Protein AF-A0AAD1PYG8-F1 (afdb_monomer_lite)

Foldseek 3Di:
DEAEDALVQVVCLVVVHPCVVVSVCQVPDPVYDYDYDPVSVVVVVVPD

Organism: Planktothrix agardhii (NCBI:txid1160)

Structure (mmCIF, N/CA/C/O backbone):
data_AF-A0AAD1PYG8-F1
#
_entry.id   AF-A0AAD1PYG8-F1
#
loop_
_atom_site.group_PDB
_atom_site.id
_atom_site.type_symbol
_atom_site.label_atom_id
_atom_site.label_alt_id
_atom_site.label_comp_id
_atom_site.label_asym_id
_atom_site.label_entity_id
_atom_site.label_seq_id
_atom_site.pdbx_PDB_ins_code
_atom_site.Cartn_x
_atom_site.Cartn_y
_atom_site.Cartn_z
_atom_site.occupancy
_atom_site.B_iso_or_equiv
_atom_site.auth_seq_id
_atom_site.auth_comp_id
_atom_site.auth_asym_id
_atom_site.auth_atom_id
_atom_site.pdbx_PDB_model_num
ATOM 1 N N . MET A 1 1 ? -9.003 5.723 10.180 1.00 89.00 1 MET A N 1
ATOM 2 C CA . MET A 1 1 ? -7.822 6.593 9.935 1.00 89.00 1 MET A CA 1
ATOM 3 C C . MET A 1 1 ? -7.544 6.660 8.435 1.00 89.00 1 MET A C 1
ATOM 5 O O . MET A 1 1 ? -7.872 5.704 7.754 1.00 89.00 1 MET A O 1
ATOM 9 N N . LYS A 1 2 ? -6.996 7.754 7.888 1.00 92.50 2 LYS A N 1
ATOM 10 C CA . LYS A 1 2 ? -6.593 7.798 6.466 1.00 92.50 2 LYS A CA 1
ATOM 11 C C . LYS A 1 2 ? -5.105 7.498 6.343 1.00 92.50 2 LYS A C 1
ATOM 13 O O . LYS A 1 2 ? -4.318 8.134 7.039 1.00 92.50 2 LYS A O 1
ATOM 18 N N . VAL A 1 3 ? -4.747 6.565 5.468 1.00 94.94 3 VAL A N 1
ATOM 19 C CA . VAL A 1 3 ? -3.362 6.152 5.212 1.00 94.94 3 VAL A CA 1
ATOM 20 C C . VAL A 1 3 ? -3.062 6.393 3.739 1.00 94.94 3 VAL A C 1
ATOM 22 O O . VAL A 1 3 ? -3.844 5.993 2.879 1.00 94.94 3 VAL A O 1
ATOM 25 N N . ILE A 1 4 ? -1.960 7.082 3.449 1.00 94.81 4 ILE A N 1
ATOM 26 C CA . ILE A 1 4 ? -1.503 7.318 2.078 1.00 94.81 4 ILE A CA 1
ATOM 27 C C . ILE A 1 4 ? -0.344 6.363 1.809 1.00 94.81 4 ILE A C 1
ATOM 29 O O . ILE A 1 4 ? 0.685 6.452 2.474 1.00 94.81 4 ILE A O 1
ATOM 33 N N . LEU A 1 5 ? -0.528 5.463 0.848 1.00 94.38 5 LEU A N 1
ATOM 34 C CA . LEU A 1 5 ? 0.491 4.526 0.397 1.00 94.38 5 LEU A CA 1
ATOM 35 C C . LEU A 1 5 ? 1.370 5.200 -0.661 1.00 94.38 5 LEU A C 1
ATOM 37 O O . LEU A 1 5 ? 0.873 5.784 -1.635 1.00 94.38 5 LEU A O 1
ATOM 41 N N . ASP A 1 6 ? 2.683 5.137 -0.459 1.00 93.56 6 ASP A N 1
ATOM 42 C CA . ASP A 1 6 ? 3.651 5.514 -1.481 1.00 93.56 6 ASP A CA 1
ATOM 43 C C . ASP A 1 6 ? 3.945 4.337 -2.428 1.00 93.56 6 ASP A C 1
ATOM 45 O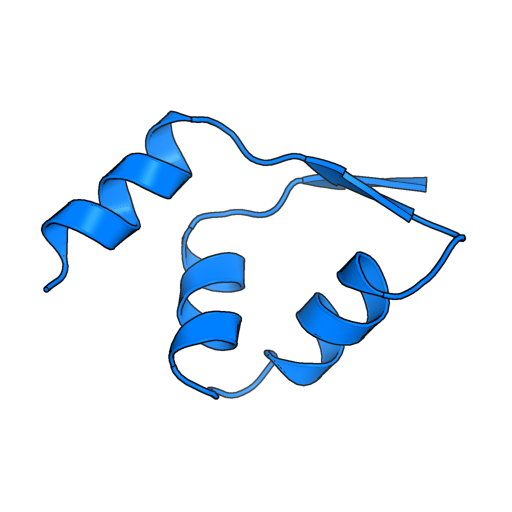 O . ASP A 1 6 ? 3.418 3.236 -2.258 1.00 93.56 6 ASP A O 1
ATOM 49 N N . ALA A 1 7 ? 4.750 4.574 -3.466 1.00 92.50 7 ALA A N 1
ATOM 50 C CA . ALA A 1 7 ? 5.099 3.517 -4.414 1.00 92.50 7 ALA A CA 1
ATOM 51 C C . ALA A 1 7 ? 5.863 2.367 -3.733 1.00 92.50 7 ALA A C 1
ATOM 53 O O . ALA A 1 7 ? 5.613 1.206 -4.038 1.00 92.50 7 ALA A O 1
ATOM 54 N N . CYS A 1 8 ? 6.753 2.667 -2.783 1.00 92.12 8 CYS A N 1
ATOM 55 C CA . CYS A 1 8 ? 7.555 1.660 -2.089 1.00 92.12 8 CYS A CA 1
ATOM 56 C C . CYS A 1 8 ? 6.701 0.729 -1.220 1.00 92.12 8 CYS A C 1
ATOM 58 O O . CYS A 1 8 ? 6.957 -0.469 -1.201 1.00 92.12 8 CYS A O 1
ATOM 60 N N . ALA A 1 9 ? 5.677 1.257 -0.545 1.00 93.81 9 ALA A N 1
ATOM 61 C CA . ALA A 1 9 ? 4.736 0.474 0.252 1.00 93.81 9 ALA A CA 1
ATOM 62 C C . ALA A 1 9 ? 3.929 -0.508 -0.611 1.00 93.81 9 ALA A C 1
ATOM 64 O O . ALA A 1 9 ? 3.633 -1.623 -0.193 1.00 93.81 9 ALA A O 1
ATOM 65 N N . VAL A 1 10 ? 3.579 -0.110 -1.834 1.00 92.12 10 VAL A N 1
ATOM 66 C CA . VAL A 1 10 ? 2.899 -1.007 -2.777 1.00 92.12 10 VAL A CA 1
ATOM 67 C C . VAL A 1 10 ? 3.870 -2.033 -3.359 1.00 92.12 10 VAL A C 1
ATOM 69 O O . VAL A 1 10 ? 3.548 -3.217 -3.404 1.00 92.12 10 VAL A O 1
ATOM 72 N N . ILE A 1 11 ? 5.084 -1.614 -3.726 1.00 92.25 11 ILE A N 1
ATOM 73 C CA . ILE A 1 11 ? 6.122 -2.515 -4.244 1.00 92.25 11 ILE A CA 1
ATOM 74 C C . ILE A 1 11 ? 6.482 -3.588 -3.215 1.00 92.25 11 ILE A C 1
ATOM 76 O O . ILE A 1 11 ? 6.567 -4.757 -3.588 1.00 92.25 11 ILE A O 1
ATOM 80 N N . CYS A 1 12 ? 6.672 -3.226 -1.941 1.00 93.56 12 CYS A N 1
ATOM 81 C CA . CYS A 1 12 ? 7.036 -4.214 -0.929 1.00 93.56 12 CYS A CA 1
ATOM 82 C C . CYS A 1 12 ? 5.918 -5.240 -0.717 1.00 93.56 12 CYS A C 1
ATOM 84 O O . CYS A 1 12 ? 6.219 -6.423 -0.601 1.00 93.56 12 CYS A O 1
ATOM 86 N N . LEU A 1 13 ? 4.648 -4.817 -0.766 1.00 93.69 13 LEU A N 1
ATOM 87 C CA . LEU A 1 13 ? 3.495 -5.715 -0.702 1.00 93.69 13 LEU A CA 1
ATOM 88 C C . LEU A 1 13 ? 3.463 -6.698 -1.881 1.00 93.69 13 LEU A C 1
ATOM 90 O O . LEU A 1 13 ? 3.262 -7.890 -1.681 1.00 93.69 13 LEU A O 1
ATOM 94 N N . ILE A 1 14 ? 3.669 -6.218 -3.109 1.00 91.31 14 ILE A N 1
ATOM 95 C CA . ILE A 1 14 ? 3.597 -7.057 -4.319 1.00 91.31 14 ILE A CA 1
ATOM 96 C C . ILE A 1 14 ? 4.763 -8.041 -4.397 1.00 91.31 14 ILE A C 1
ATOM 98 O O . ILE A 1 14 ? 4.590 -9.173 -4.845 1.00 91.31 14 ILE A O 1
ATOM 102 N N . LYS A 1 15 ? 5.956 -7.604 -3.984 1.00 91.69 15 LYS A N 1
ATOM 103 C CA . LYS A 1 15 ? 7.181 -8.409 -4.039 1.00 91.69 15 LYS A CA 1
ATOM 104 C C . LYS A 1 15 ? 7.393 -9.300 -2.814 1.00 91.69 15 LYS A C 1
ATOM 106 O O . LYS A 1 15 ? 8.400 -10.002 -2.781 1.00 91.69 15 LYS A O 1
ATOM 111 N N . ASP A 1 16 ? 6.471 -9.283 -1.850 1.00 92.81 16 ASP A N 1
ATOM 112 C CA . ASP A 1 16 ? 6.585 -10.003 -0.573 1.00 92.81 16 ASP A CA 1
ATOM 113 C C . ASP A 1 16 ? 7.904 -9.676 0.161 1.00 92.81 16 ASP A C 1
ATOM 115 O O . ASP A 1 16 ? 8.651 -10.540 0.624 1.00 92.81 16 ASP A O 1
ATOM 119 N N . GLU A 1 17 ? 8.242 -8.383 0.201 1.00 94.44 17 GLU A N 1
ATOM 120 C CA . GLU A 1 17 ? 9.435 -7.863 0.873 1.00 94.44 17 GLU A CA 1
ATOM 121 C C . GLU A 1 17 ? 9.137 -7.445 2.326 1.00 94.44 17 GLU A C 1
ATOM 123 O O . GLU A 1 17 ? 7.994 -7.380 2.781 1.00 94.44 17 GLU A O 1
ATOM 128 N N . ILE A 1 18 ? 10.190 -7.118 3.085 1.00 94.50 18 ILE A N 1
ATOM 129 C CA . ILE A 1 18 ? 10.071 -6.659 4.477 1.00 94.50 18 ILE A CA 1
ATOM 130 C C . ILE A 1 18 ? 9.119 -5.452 4.560 1.00 94.50 18 ILE A C 1
ATOM 132 O O . ILE A 1 18 ? 9.349 -4.425 3.922 1.00 94.50 18 ILE A O 1
ATOM 136 N N . GLY A 1 19 ? 8.088 -5.565 5.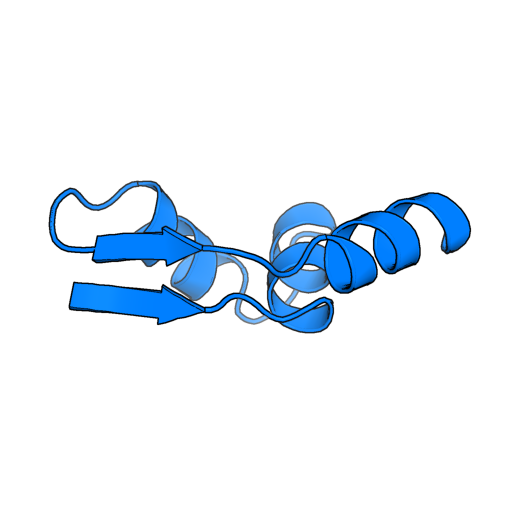402 1.00 92.69 19 GLY A N 1
ATOM 137 C CA . GLY A 1 19 ? 7.065 -4.537 5.603 1.00 92.69 19 GLY A CA 1
ATOM 138 C C . GLY A 1 19 ? 5.773 -4.759 4.810 1.00 92.69 19 GLY A C 1
ATOM 139 O O . GLY A 1 19 ? 4.822 -4.008 5.026 1.00 92.69 19 GLY A O 1
ATOM 140 N N . ALA A 1 20 ? 5.705 -5.780 3.946 1.00 95.75 20 ALA A N 1
ATOM 141 C CA . ALA A 1 20 ? 4.474 -6.191 3.264 1.00 95.75 20 ALA A CA 1
ATOM 142 C C . ALA A 1 20 ? 3.335 -6.503 4.251 1.00 95.75 20 ALA A C 1
ATOM 144 O O . ALA A 1 20 ? 2.199 -6.077 4.050 1.00 95.75 20 ALA A O 1
ATOM 145 N N . ASP A 1 21 ? 3.660 -7.160 5.365 1.00 96.25 21 ASP A N 1
ATOM 146 C CA . ASP A 1 21 ? 2.743 -7.529 6.445 1.00 96.25 21 ASP A CA 1
ATOM 147 C C . ASP A 1 21 ? 2.054 -6.314 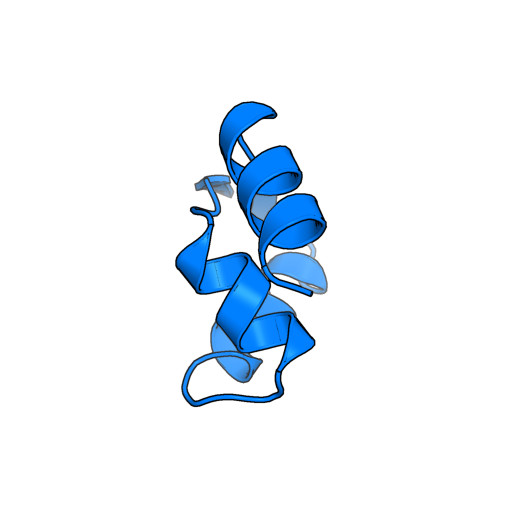7.083 1.00 96.25 21 ASP A C 1
ATOM 149 O O . ASP A 1 21 ? 0.863 -6.347 7.392 1.00 96.25 21 ASP A O 1
ATOM 153 N N . ILE A 1 22 ? 2.784 -5.208 7.241 1.00 94.44 22 ILE A N 1
ATOM 154 C CA . ILE A 1 22 ? 2.237 -3.958 7.776 1.00 94.44 22 ILE A CA 1
ATOM 155 C C . ILE A 1 22 ? 1.233 -3.365 6.786 1.00 94.44 22 ILE A C 1
ATOM 157 O O . ILE A 1 22 ? 0.147 -2.937 7.179 1.00 94.44 22 ILE A O 1
ATOM 161 N N . VAL A 1 23 ? 1.583 -3.331 5.498 1.00 94.69 23 VAL A N 1
ATOM 162 C CA . VAL A 1 23 ? 0.708 -2.781 4.453 1.00 94.69 23 VAL A CA 1
ATOM 163 C C . VAL A 1 23 ? -0.557 -3.632 4.314 1.00 94.69 23 VAL A C 1
ATOM 165 O O . VAL A 1 23 ? -1.656 -3.082 4.235 1.00 94.69 23 VAL A O 1
ATOM 168 N N . GLU A 1 24 ? -0.427 -4.958 4.372 1.00 94.88 24 GLU A N 1
ATOM 169 C CA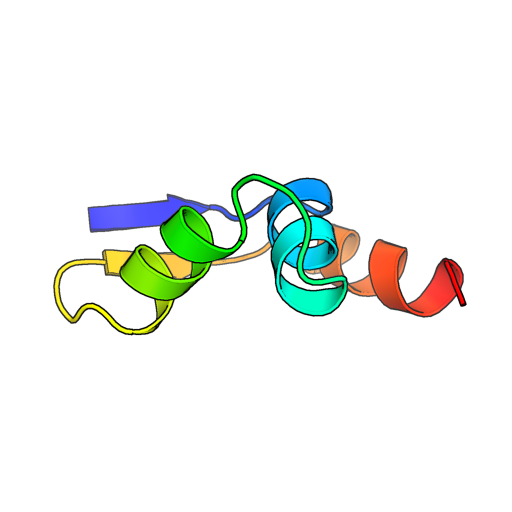 . GLU A 1 24 ? -1.546 -5.900 4.334 1.00 94.88 24 GLU A CA 1
ATOM 170 C C . GLU A 1 24 ? -2.509 -5.694 5.514 1.00 94.88 24 GLU A C 1
ATOM 172 O O . GLU A 1 24 ? -3.721 -5.607 5.311 1.00 94.88 24 GLU A O 1
ATOM 177 N N . GLN A 1 25 ? -1.992 -5.507 6.734 1.00 94.81 25 GLN A N 1
ATOM 178 C CA . GLN A 1 25 ? -2.818 -5.200 7.909 1.00 94.81 25 GLN A CA 1
ATOM 179 C C . GLN A 1 25 ? -3.659 -3.930 7.724 1.00 94.81 25 GLN A C 1
ATOM 181 O O . GLN A 1 25 ? -4.828 -3.903 8.110 1.00 94.81 25 GLN A O 1
ATOM 186 N N . TYR A 1 26 ? -3.097 -2.882 7.116 1.00 94.50 26 TYR A N 1
ATOM 187 C CA . TYR A 1 26 ? -3.833 -1.643 6.846 1.00 94.50 26 TYR A CA 1
ATOM 188 C C . TYR A 1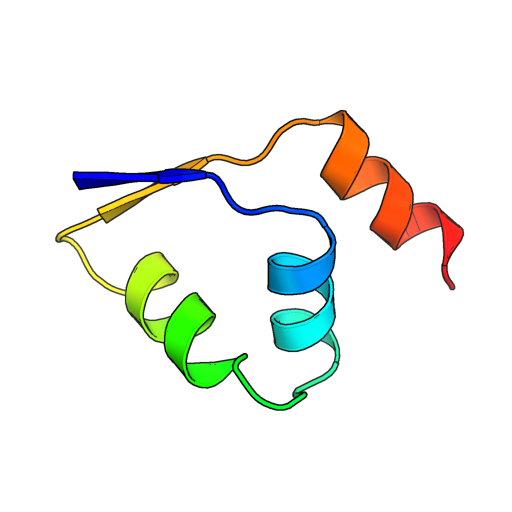 26 ? -4.836 -1.758 5.694 1.00 94.50 26 TYR A C 1
ATOM 190 O O . TYR A 1 26 ? -5.825 -1.026 5.685 1.00 94.50 26 TYR A O 1
ATOM 198 N N . LEU A 1 27 ? -4.588 -2.634 4.719 1.00 93.06 27 LEU A N 1
ATOM 199 C CA . LEU A 1 27 ? -5.497 -2.865 3.594 1.00 93.06 27 LEU A CA 1
ATOM 200 C C . LEU A 1 27 ? -6.683 -3.756 3.971 1.00 93.06 27 LEU A C 1
ATOM 202 O O . LEU A 1 27 ? -7.787 -3.524 3.484 1.00 93.06 27 LEU A O 1
ATOM 206 N N . LEU A 1 28 ? -6.449 -4.769 4.808 1.00 93.44 28 LEU A N 1
ATOM 207 C CA . LEU A 1 28 ? -7.467 -5.733 5.233 1.00 93.44 28 LEU A CA 1
ATOM 208 C C . LEU A 1 28 ? -8.231 -5.294 6.489 1.00 93.44 28 LEU A C 1
ATOM 210 O O . LEU A 1 28 ? -9.297 -5.836 6.771 1.00 93.44 28 LEU A O 1
ATOM 214 N N . GLY A 1 29 ? -7.686 -4.353 7.260 1.00 91.69 29 GLY A N 1
ATOM 215 C CA . GLY A 1 29 ? -8.330 -3.828 8.459 1.00 91.69 29 GLY A CA 1
ATOM 216 C C . GLY A 1 29 ? -9.433 -2.811 8.150 1.00 91.69 29 GLY A C 1
ATOM 217 O O . GLY A 1 29 ? -9.251 -1.907 7.339 1.00 91.69 29 GLY A O 1
ATOM 218 N N . ASP A 1 30 ? -10.546 -2.886 8.883 1.00 90.12 30 ASP A N 1
ATOM 219 C CA . ASP A 1 30 ? -11.665 -1.933 8.763 1.00 90.12 30 ASP A CA 1
ATOM 220 C C . ASP A 1 30 ? -11.367 -0.553 9.392 1.00 90.12 30 ASP A C 1
ATOM 222 O O . ASP A 1 30 ? -12.101 0.420 9.195 1.00 90.12 30 ASP A O 1
ATOM 226 N N . ASP A 1 31 ? -10.272 -0.438 10.148 1.00 90.06 31 ASP A N 1
ATOM 227 C CA . ASP A 1 31 ? -9.909 0.773 10.892 1.00 90.06 31 ASP A CA 1
ATOM 228 C C . ASP A 1 31 ? -9.253 1.856 10.016 1.00 90.06 31 ASP A C 1
ATOM 230 O O . ASP A 1 31 ? -9.097 3.016 10.439 1.00 90.06 31 ASP A O 1
ATOM 234 N N . ALA A 1 32 ? -8.861 1.513 8.785 1.00 91.25 32 ALA A N 1
ATOM 235 C CA . ALA A 1 32 ? -8.129 2.392 7.886 1.00 91.25 32 ALA A CA 1
ATOM 236 C C . ALA A 1 32 ? -8.767 2.503 6.497 1.00 91.25 32 ALA A C 1
ATOM 238 O O . ALA A 1 32 ? -9.259 1.550 5.912 1.00 91.25 32 ALA A O 1
ATOM 239 N N . GLN A 1 33 ? -8.714 3.713 5.942 1.00 94.75 33 GLN A N 1
ATOM 240 C CA . GLN A 1 33 ? -8.988 3.971 4.538 1.00 94.75 33 GLN A CA 1
ATOM 241 C C . GLN A 1 33 ? -7.652 4.223 3.844 1.00 94.75 33 GLN A C 1
ATOM 243 O O . GLN A 1 33 ? -7.044 5.285 4.027 1.00 94.75 33 GLN A O 1
ATOM 248 N N . CYS A 1 34 ? -7.207 3.244 3.063 1.00 94.88 34 CYS A N 1
ATOM 249 C CA . CYS A 1 34 ? -5.993 3.347 2.268 1.00 94.88 34 CYS A CA 1
ATOM 250 C C . CYS A 1 34 ? -6.255 4.139 0.980 1.00 94.88 34 CYS A C 1
ATOM 252 O O . CYS A 1 34 ? -7.256 3.947 0.290 1.00 94.88 34 CYS A O 1
ATOM 254 N N . MET A 1 35 ? -5.352 5.061 0.671 1.00 95.38 35 MET A N 1
ATOM 255 C CA . MET A 1 35 ? -5.374 5.907 -0.517 1.00 95.38 35 MET A CA 1
ATOM 256 C C . MET A 1 35 ? -3.998 5.865 -1.172 1.00 95.38 35 MET A C 1
ATOM 258 O O . MET A 1 35 ? -2.988 5.771 -0.484 1.00 95.38 35 MET A O 1
ATOM 262 N N . ILE A 1 36 ? -3.940 6.000 -2.491 1.00 94.31 36 ILE A N 1
ATOM 263 C CA . ILE A 1 36 ? -2.683 6.082 -3.233 1.00 94.31 36 ILE A CA 1
ATOM 264 C C . ILE A 1 36 ? -2.779 7.181 -4.288 1.00 94.31 36 ILE A C 1
ATOM 266 O O . ILE A 1 36 ? -3.829 7.390 -4.900 1.00 94.31 36 ILE A O 1
ATOM 270 N N . HIS A 1 37 ? -1.684 7.911 -4.495 1.00 92.50 37 HIS A N 1
ATOM 271 C CA . HIS A 1 37 ? -1.588 8.843 -5.612 1.00 92.50 37 HIS A CA 1
ATOM 272 C C . HIS A 1 37 ? -1.427 8.072 -6.922 1.00 92.50 37 HIS A C 1
ATOM 274 O O . HIS A 1 37 ? -0.580 7.190 -7.021 1.00 92.50 37 HIS A O 1
ATOM 280 N N . SER A 1 38 ? -2.177 8.450 -7.958 1.00 88.81 38 SER A N 1
ATOM 281 C CA . SER A 1 38 ? -2.132 7.784 -9.270 1.00 88.81 38 SER A CA 1
ATOM 282 C C . SER A 1 38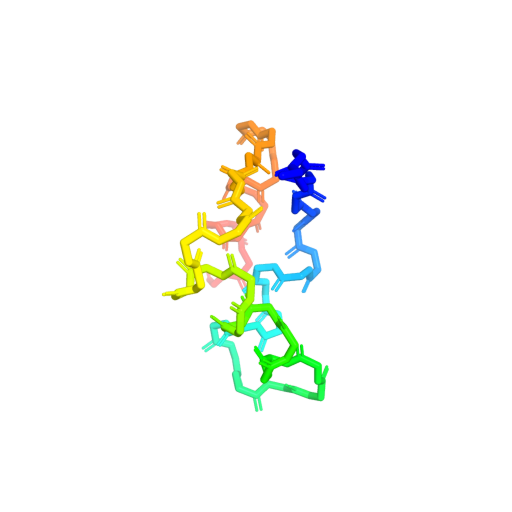 ? -0.725 7.705 -9.877 1.00 88.81 38 SER A C 1
ATOM 284 O O . SER A 1 38 ? -0.403 6.725 -10.537 1.00 88.81 38 SER A O 1
ATOM 286 N N . VAL A 1 39 ? 0.138 8.693 -9.610 1.00 87.69 39 VAL A N 1
ATOM 287 C CA . VAL A 1 39 ? 1.542 8.686 -10.056 1.00 87.69 39 VAL A CA 1
ATOM 288 C C . VAL A 1 39 ? 2.350 7.519 -9.474 1.00 87.69 39 VAL A C 1
ATOM 290 O O . VAL A 1 39 ? 3.219 6.989 -10.160 1.00 87.69 39 VAL A O 1
ATOM 293 N N . ASN A 1 40 ? 2.033 7.076 -8.253 1.00 86.56 40 ASN A N 1
ATOM 294 C CA . ASN A 1 40 ? 2.727 5.968 -7.595 1.00 86.56 40 ASN A CA 1
ATOM 295 C C . ASN A 1 40 ? 2.312 4.608 -8.173 1.00 86.56 40 ASN A C 1
ATOM 297 O O . ASN A 1 40 ? 3.137 3.706 -8.218 1.00 86.56 40 ASN A O 1
ATOM 301 N N . ILE A 1 41 ? 1.079 4.486 -8.683 1.00 81.62 41 ILE A N 1
ATOM 302 C CA . ILE A 1 41 ? 0.613 3.285 -9.400 1.00 81.62 41 ILE A CA 1
ATOM 303 C C . ILE A 1 41 ? 1.359 3.135 -10.734 1.00 81.62 41 ILE A C 1
ATOM 305 O O . ILE A 1 41 ? 1.780 2.045 -11.104 1.00 81.62 41 ILE A O 1
ATOM 309 N N . CYS A 1 42 ? 1.572 4.235 -11.465 1.00 75.00 42 CYS A N 1
ATOM 310 C CA . CYS A 1 42 ? 2.291 4.185 -12.742 1.00 75.00 42 CYS A CA 1
ATOM 311 C C . CYS A 1 42 ? 3.757 3.747 -12.594 1.00 75.00 42 CYS A C 1
ATOM 313 O O . CYS A 1 42 ? 4.325 3.205 -13.539 1.00 75.00 42 CYS A O 1
ATOM 315 N N . PHE A 1 43 ? 4.375 4.008 -11.437 1.00 62.72 43 PHE A N 1
ATOM 316 C CA . PHE A 1 43 ? 5.764 3.633 -11.170 1.00 62.72 43 PHE A CA 1
ATOM 317 C C . PHE A 1 43 ? 5.947 2.109 -11.103 1.00 62.72 43 PHE A C 1
ATOM 319 O O . PHE A 1 43 ? 6.958 1.584 -11.565 1.00 62.72 43 PHE A O 1
ATOM 326 N N . GLU A 1 44 ? 4.943 1.403 -10.586 1.00 59.53 44 GLU A N 1
ATOM 327 C CA . GLU A 1 44 ? 4.896 -0.058 -10.557 1.00 59.53 44 GLU A CA 1
ATOM 328 C C . GLU A 1 44 ? 4.818 -0.642 -11.974 1.00 59.53 44 GLU A C 1
ATOM 330 O O . GLU A 1 44 ? 5.644 -1.469 -12.340 1.00 59.53 44 GLU A O 1
ATOM 335 N N . TYR A 1 45 ? 3.914 -0.125 -12.816 1.00 58.06 45 TYR A N 1
ATOM 336 C CA . TYR A 1 45 ? 3.710 -0.623 -14.186 1.00 58.06 45 TYR A CA 1
ATOM 337 C C . TYR A 1 45 ? 4.939 -0.455 -15.103 1.00 58.06 45 TYR A C 1
ATOM 339 O O . TYR A 1 45 ? 5.033 -1.100 -16.141 1.00 58.06 45 TYR A O 1
ATOM 347 N N . LEU A 1 46 ? 5.864 0.448 -14.761 1.00 54.31 46 LEU A N 1
ATOM 348 C CA . LEU A 1 46 ? 7.091 0.710 -15.524 1.00 54.31 46 LEU A CA 1
ATOM 349 C C . LEU A 1 46 ? 8.315 -0.068 -15.015 1.00 54.31 46 LEU A C 1
ATOM 351 O O . LEU A 1 46 ? 9.369 0.012 -15.643 1.00 54.31 46 LEU A O 1
ATOM 355 N N . SER A 1 47 ? 8.205 -0.744 -13.869 1.00 55.78 47 SER A N 1
ATOM 356 C CA . SER A 1 47 ? 9.333 -1.413 -13.205 1.00 55.78 47 SER A CA 1
ATOM 357 C C . SER A 1 47 ? 9.426 -2.921 -13.494 1.00 55.78 47 SER A C 1
ATOM 359 O O . SER A 1 47 ? 10.323 -3.564 -12.943 1.00 55.78 47 SER A O 1
ATOM 361 N N . ASP A 1 48 ? 8.542 -3.454 -14.347 1.00 51.34 48 ASP A N 1
ATOM 362 C CA . ASP A 1 48 ? 8.581 -4.807 -14.936 1.00 51.34 48 ASP A CA 1
ATOM 363 C C . ASP A 1 48 ? 8.917 -4.756 -16.439 1.00 51.34 48 ASP A C 1
ATOM 365 O O . ASP A 1 48 ? 8.318 -3.922 -17.162 1.00 51.34 48 ASP A O 1
#

Secondary structure (DSSP, 8-state):
-EEEE-HHHHHHHHTT-TTHHHHHHHHH-TT-EEEE-HHHHHHHHT--

pLDDT: mean 87.81, std 12.27, range [51.34, 96.25]

Sequence (48 aa):
MKVILDACAVICLIKDEIGADIVEQYLLGDDAQCMIHSVNICFEYLSD

Radius of gyration: 10.73 Å; chains: 1; bounding box: 22×19×26 Å